Protein AF-A0A4V6A4B6-F1 (afdb_monomer_lite)

Organism: Steinernema carpocapsae (NCBI:txid34508)

Structure (mmCIF, N/CA/C/O backbone):
data_AF-A0A4V6A4B6-F1
#
_entry.id   AF-A0A4V6A4B6-F1
#
loop_
_atom_site.group_PDB
_atom_site.id
_atom_site.type_symbol
_atom_site.label_atom_id
_atom_site.label_alt_id
_atom_site.label_comp_id
_atom_site.label_asym_id
_atom_site.label_entity_id
_atom_site.label_seq_id
_atom_site.pdbx_PDB_ins_code
_atom_site.Cartn_x
_atom_site.Cartn_y
_atom_site.Cartn_z
_atom_site.occupancy
_atom_site.B_iso_or_equiv
_atom_site.auth_seq_id
_atom_site.auth_comp_id
_atom_site.auth_asym_id
_atom_site.auth_atom_id
_atom_site.pdbx_PDB_model_num
ATOM 1 N N . MET A 1 1 ? -20.124 4.685 -22.305 1.00 55.97 1 MET A N 1
ATOM 2 C CA . MET A 1 1 ? -19.384 5.446 -21.279 1.00 55.97 1 MET A CA 1
ATOM 3 C C . MET A 1 1 ? -18.337 6.283 -21.983 1.00 55.97 1 MET A C 1
ATOM 5 O O . MET A 1 1 ? -17.774 5.771 -22.947 1.00 55.97 1 MET A O 1
ATOM 9 N N . PRO A 1 2 ? -18.098 7.530 -21.553 1.00 70.00 2 PRO A N 1
ATOM 10 C CA . PRO A 1 2 ? -16.959 8.302 -22.036 1.00 70.00 2 PRO A CA 1
ATOM 11 C C . PRO A 1 2 ? -15.654 7.521 -21.836 1.00 70.00 2 PRO A C 1
ATOM 13 O O . PRO A 1 2 ? -15.560 6.697 -20.920 1.00 70.00 2 PRO A O 1
ATOM 16 N N . ASN A 1 3 ? -14.689 7.717 -22.736 1.00 82.44 3 ASN A N 1
ATOM 17 C CA . ASN A 1 3 ? -13.478 6.901 -22.780 1.00 82.44 3 ASN A CA 1
ATOM 18 C C . ASN A 1 3 ? -12.593 7.225 -21.569 1.00 82.44 3 ASN A C 1
ATOM 20 O O . ASN A 1 3 ? -11.900 8.240 -21.545 1.00 82.44 3 ASN A O 1
ATOM 24 N N . TYR A 1 4 ? -12.688 6.404 -20.524 1.00 86.88 4 TYR A N 1
ATOM 25 C CA . TYR A 1 4 ? -11.972 6.635 -19.278 1.00 86.88 4 TYR A CA 1
ATOM 26 C C . TYR A 1 4 ? -10.458 6.490 -19.497 1.00 86.88 4 TYR A C 1
ATOM 28 O O . TYR A 1 4 ? -10.043 5.502 -20.103 1.00 86.88 4 TYR A O 1
ATOM 36 N N . PRO A 1 5 ? -9.617 7.404 -18.975 1.00 89.56 5 PRO A N 1
ATOM 37 C CA . PRO A 1 5 ? -8.175 7.322 -19.162 1.00 89.56 5 PRO A CA 1
ATOM 38 C C . PRO A 1 5 ? -7.575 5.995 -18.666 1.00 89.56 5 PRO A C 1
ATOM 40 O O . PRO A 1 5 ? -7.802 5.569 -17.521 1.00 89.56 5 PRO A O 1
ATOM 43 N N . ASP A 1 6 ? -6.737 5.386 -19.505 1.00 90.44 6 ASP A N 1
ATOM 44 C CA . ASP A 1 6 ? -6.055 4.127 -19.210 1.00 90.44 6 ASP A CA 1
ATOM 45 C C . ASP A 1 6 ? -5.006 4.268 -18.109 1.00 90.44 6 ASP A C 1
ATOM 47 O O . ASP A 1 6 ? -4.273 5.253 -18.010 1.00 90.44 6 ASP A O 1
ATOM 51 N N . LYS A 1 7 ? -4.899 3.234 -17.272 1.00 89.81 7 LYS A N 1
ATOM 52 C CA . LYS A 1 7 ? -3.918 3.207 -16.186 1.00 89.81 7 LYS A CA 1
ATOM 53 C C . LYS A 1 7 ? -2.489 3.149 -16.760 1.00 89.81 7 LYS A C 1
ATOM 55 O O . LYS A 1 7 ? -2.200 2.253 -17.554 1.00 89.81 7 LYS A O 1
ATOM 60 N N . PRO A 1 8 ? -1.560 4.007 -16.297 1.00 91.62 8 PRO A N 1
ATOM 61 C CA . PRO A 1 8 ? -0.188 4.009 -16.788 1.00 91.62 8 PRO A CA 1
ATOM 62 C C . PRO A 1 8 ? 0.563 2.729 -16.396 1.00 91.62 8 PRO A C 1
ATOM 64 O O . PRO A 1 8 ? 0.296 2.107 -15.359 1.00 91.62 8 PRO A O 1
ATOM 67 N N . LYS A 1 9 ? 1.540 2.349 -17.229 1.00 89.50 9 LYS A N 1
ATOM 68 C CA . LYS A 1 9 ? 2.428 1.203 -16.983 1.00 89.50 9 LYS A CA 1
ATOM 69 C C . LYS A 1 9 ? 3.310 1.458 -15.757 1.00 89.50 9 LYS A C 1
ATOM 71 O O . LYS A 1 9 ? 3.777 2.570 -15.530 1.00 89.50 9 LYS A O 1
ATOM 76 N N . THR A 1 10 ? 3.568 0.410 -14.973 1.00 89.75 10 THR A N 1
ATOM 77 C CA . THR A 1 10 ? 4.510 0.492 -13.845 1.00 89.75 10 THR A CA 1
ATOM 78 C C . THR A 1 10 ? 5.955 0.402 -14.334 1.00 89.75 10 THR A C 1
ATOM 80 O O . THR A 1 10 ? 6.202 -0.154 -15.400 1.00 89.75 10 THR A O 1
ATOM 83 N N . SER A 1 11 ? 6.912 0.867 -13.526 1.00 89.00 11 SER A N 1
ATOM 84 C CA . SER A 1 11 ? 8.355 0.783 -13.818 1.00 89.00 11 SER A CA 1
ATOM 85 C C . SER A 1 11 ? 8.798 -0.612 -14.266 1.00 89.00 11 SER A C 1
ATOM 87 O O . SER A 1 11 ? 9.439 -0.770 -15.300 1.00 89.00 11 SER A O 1
ATOM 89 N N . TYR A 1 1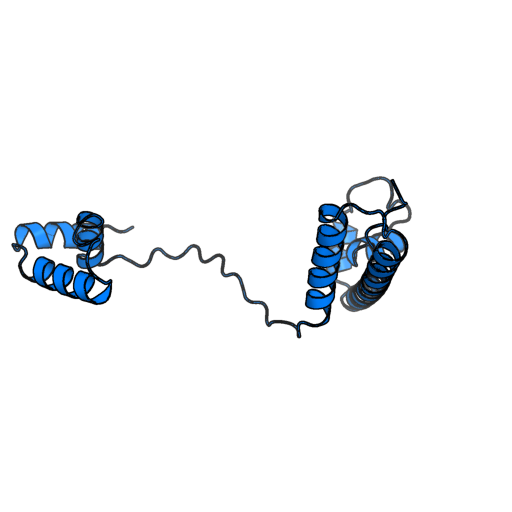2 ? 8.331 -1.648 -13.569 1.00 87.50 12 TYR A N 1
ATOM 90 C CA . TYR A 1 12 ? 8.604 -3.030 -13.947 1.00 87.50 12 TYR A CA 1
ATOM 91 C C . TYR A 1 12 ? 8.026 -3.409 -15.320 1.00 87.50 12 TYR A C 1
ATOM 93 O O . TYR A 1 12 ? 8.717 -4.027 -16.116 1.00 87.50 12 TYR A O 1
ATOM 101 N N . HIS A 1 13 ? 6.797 -3.002 -15.657 1.00 87.19 13 HIS A N 1
ATOM 102 C CA . HIS A 1 13 ? 6.232 -3.270 -16.990 1.00 87.19 13 HIS A CA 1
ATOM 103 C C . HIS A 1 13 ? 6.939 -2.474 -18.095 1.00 87.19 13 HIS A C 1
ATOM 105 O O . HIS A 1 13 ? 7.062 -2.961 -19.216 1.00 87.19 13 HIS A O 1
ATOM 111 N N . ILE A 1 14 ? 7.426 -1.268 -17.786 1.00 89.50 14 ILE A N 1
ATOM 112 C CA . ILE A 1 14 ? 8.274 -0.488 -18.696 1.00 89.50 14 ILE A CA 1
ATOM 113 C C . ILE A 1 14 ? 9.582 -1.245 -18.944 1.00 89.50 14 ILE A C 1
ATOM 115 O O . ILE A 1 14 ? 9.979 -1.417 -20.094 1.00 89.50 14 ILE A O 1
ATOM 119 N N . PHE A 1 15 ? 10.207 -1.762 -17.889 1.00 88.31 15 PHE A N 1
ATOM 120 C CA . PHE A 1 15 ? 11.405 -2.587 -17.991 1.00 88.31 15 PHE A CA 1
ATOM 121 C C . PHE A 1 15 ? 11.165 -3.860 -18.816 1.00 88.31 15 PHE A C 1
ATOM 123 O O . PHE A 1 15 ? 11.905 -4.125 -19.761 1.00 88.31 15 PHE A O 1
ATOM 130 N N . LEU A 1 16 ? 10.088 -4.602 -18.536 1.00 86.50 16 LEU A N 1
ATOM 131 C CA . LEU A 1 16 ? 9.712 -5.794 -19.302 1.00 86.50 16 LEU A CA 1
ATOM 132 C C . LEU A 1 16 ? 9.527 -5.487 -20.788 1.00 86.50 16 LEU A C 1
ATOM 134 O O . LEU A 1 16 ? 10.027 -6.230 -21.626 1.00 86.50 16 LEU A O 1
ATOM 138 N N . SER A 1 17 ? 8.870 -4.375 -21.126 1.00 84.38 17 SER A N 1
ATOM 139 C CA . SER A 1 17 ? 8.662 -3.995 -22.528 1.00 84.38 17 SER A CA 1
ATOM 140 C C . SER A 1 17 ? 9.954 -3.678 -23.290 1.00 84.38 17 SER A C 1
ATOM 142 O O . SER A 1 17 ? 9.962 -3.756 -24.513 1.00 84.38 17 SER A O 1
ATOM 144 N N . LYS A 1 18 ? 11.044 -3.339 -22.587 1.00 82.69 18 LYS A N 1
ATOM 145 C CA . LYS A 1 18 ? 12.366 -3.088 -23.185 1.00 82.69 18 LYS A CA 1
ATOM 146 C C . LYS A 1 18 ? 13.205 -4.359 -23.322 1.00 82.69 18 LYS A C 1
ATOM 148 O O . LYS A 1 18 ? 13.992 -4.461 -24.253 1.00 82.69 18 LYS A O 1
ATOM 153 N N . HIS A 1 19 ? 13.039 -5.302 -22.394 1.00 77.00 19 HIS A N 1
ATOM 154 C CA . HIS A 1 19 ? 13.879 -6.502 -22.269 1.00 77.00 19 HIS A CA 1
ATOM 155 C C . HIS A 1 19 ? 13.221 -7.793 -22.765 1.00 77.00 19 HIS A C 1
ATOM 157 O O . HIS A 1 19 ? 13.886 -8.816 -22.883 1.00 77.00 19 HIS A O 1
ATOM 163 N N . SER A 1 20 ? 11.924 -7.772 -23.068 1.00 66.38 20 SER A N 1
ATOM 164 C CA . SER A 1 20 ? 11.210 -8.911 -23.643 1.00 66.38 20 SER A CA 1
ATOM 165 C C . SER A 1 20 ? 10.406 -8.467 -24.863 1.00 66.38 20 SER A C 1
ATOM 167 O O . SER A 1 20 ? 9.463 -7.686 -24.751 1.00 66.38 20 SER A O 1
ATOM 169 N N . ALA A 1 21 ? 10.776 -8.988 -26.036 1.00 55.81 21 ALA A N 1
ATOM 170 C CA . ALA A 1 21 ? 10.052 -8.763 -27.290 1.00 55.81 21 ALA A CA 1
ATOM 171 C C . ALA A 1 21 ? 8.614 -9.337 -27.258 1.00 55.81 21 ALA A C 1
ATOM 173 O O . ALA A 1 21 ? 7.764 -8.900 -28.025 1.00 55.81 21 ALA A O 1
ATOM 174 N N . ASP A 1 22 ? 8.325 -10.245 -26.313 1.00 52.22 22 ASP A N 1
ATOM 175 C CA . ASP A 1 22 ? 7.042 -10.942 -26.129 1.00 52.22 22 ASP A CA 1
ATOM 176 C C . ASP A 1 22 ? 6.321 -10.585 -24.810 1.00 52.22 22 ASP A C 1
ATOM 178 O O . ASP A 1 22 ? 5.647 -11.411 -24.188 1.00 52.22 22 ASP A O 1
ATOM 182 N N . SER A 1 23 ? 6.395 -9.320 -24.379 1.00 52.72 23 SER A N 1
ATOM 183 C CA . SER A 1 23 ? 5.696 -8.806 -23.178 1.00 52.72 23 SER A CA 1
ATOM 184 C C . SER A 1 23 ? 4.160 -8.998 -23.188 1.00 52.72 23 SER A C 1
ATOM 186 O O . SER A 1 23 ? 3.501 -8.659 -22.203 1.00 52.72 23 SER A O 1
ATOM 188 N N . ASN A 1 24 ? 3.573 -9.514 -24.271 1.00 52.47 24 ASN A N 1
ATOM 189 C CA . ASN A 1 24 ? 2.135 -9.728 -24.420 1.00 52.47 24 ASN A CA 1
ATOM 190 C C . ASN A 1 24 ? 1.649 -11.162 -24.128 1.00 52.47 24 ASN A C 1
ATOM 192 O O . ASN A 1 24 ? 0.440 -11.380 -24.214 1.00 52.47 24 ASN A O 1
ATOM 196 N N . ARG A 1 25 ? 2.510 -12.151 -23.816 1.00 51.72 25 ARG A N 1
ATOM 197 C CA . ARG A 1 25 ? 2.056 -13.566 -23.769 1.00 51.72 25 ARG A CA 1
ATOM 198 C C . ARG A 1 25 ? 2.544 -14.478 -22.639 1.00 51.72 25 ARG A C 1
ATOM 200 O O . ARG A 1 25 ? 2.242 -15.668 -22.677 1.00 51.72 25 ARG A O 1
ATOM 207 N N . GLY A 1 26 ? 3.193 -13.989 -21.588 1.00 55.50 26 GLY A N 1
ATOM 208 C CA . GLY A 1 26 ? 3.551 -14.890 -20.490 1.00 55.50 26 GLY A CA 1
ATOM 209 C C . GLY A 1 26 ? 4.105 -14.203 -19.261 1.00 55.50 26 GLY A C 1
ATOM 210 O O . GLY A 1 26 ? 4.654 -13.107 -19.342 1.00 55.50 26 GLY A O 1
ATOM 211 N N . PHE A 1 27 ? 3.932 -14.868 -18.116 1.00 61.06 27 PHE A N 1
ATOM 212 C CA . PHE A 1 27 ? 4.516 -14.466 -16.841 1.00 61.06 27 PHE A CA 1
ATOM 213 C C . PHE A 1 27 ? 6.004 -14.133 -17.014 1.00 61.06 27 PHE A C 1
ATOM 215 O O . PHE A 1 27 ? 6.714 -14.865 -17.707 1.00 61.06 27 PHE A O 1
ATOM 222 N N . PRO A 1 28 ? 6.492 -13.059 -16.377 1.00 69.19 28 PRO A N 1
ATOM 223 C CA . PRO A 1 28 ? 7.884 -12.666 -16.505 1.00 69.19 28 PRO A CA 1
ATOM 224 C C . PRO A 1 28 ? 8.806 -13.789 -16.026 1.00 69.19 28 PRO A C 1
ATOM 226 O O . PRO A 1 28 ? 8.573 -14.396 -14.975 1.00 69.19 28 PRO A O 1
ATOM 229 N N . SER A 1 29 ? 9.868 -14.062 -16.788 1.00 74.75 29 SER A N 1
ATOM 230 C CA . SER A 1 29 ? 10.847 -15.070 -16.391 1.00 74.75 29 SER A CA 1
ATOM 231 C C . SER A 1 29 ? 11.572 -14.639 -15.108 1.00 74.75 29 SER A C 1
ATOM 233 O O . SER A 1 29 ? 11.715 -13.448 -14.787 1.00 74.75 29 SER A O 1
ATOM 235 N N . LYS A 1 30 ? 12.051 -15.627 -14.344 1.00 80.81 30 LYS A N 1
ATOM 236 C CA . LYS A 1 30 ? 12.854 -15.372 -13.137 1.00 80.81 30 LYS A CA 1
ATOM 237 C C . LYS A 1 30 ? 14.122 -14.580 -13.466 1.00 80.81 30 LYS A C 1
ATOM 239 O O . LYS A 1 30 ? 14.528 -13.742 -12.669 1.00 80.81 30 LYS A O 1
ATOM 244 N N . GLU A 1 31 ? 14.689 -14.802 -14.648 1.00 82.31 31 GLU A N 1
ATOM 245 C CA . GLU A 1 31 ? 15.895 -14.133 -15.140 1.00 82.31 31 GLU A CA 1
ATOM 246 C C . GLU A 1 31 ? 15.666 -12.638 -15.358 1.00 82.31 31 GLU A C 1
ATOM 248 O O . GLU A 1 31 ? 16.420 -11.822 -14.837 1.00 82.31 31 GLU A O 1
ATOM 253 N N . VAL A 1 32 ? 14.574 -12.257 -16.027 1.00 81.50 32 VAL A N 1
ATOM 254 C CA . VAL A 1 32 ? 14.248 -10.840 -16.260 1.00 81.50 32 VAL A CA 1
ATOM 255 C C . VAL A 1 32 ? 13.926 -10.129 -14.941 1.00 81.50 32 VAL A C 1
ATOM 257 O O . VAL A 1 32 ? 14.289 -8.972 -14.734 1.00 81.50 32 VAL A O 1
ATOM 260 N N . THR A 1 33 ? 13.303 -10.837 -13.996 1.00 83.62 33 THR A N 1
ATOM 261 C CA . THR A 1 33 ? 13.063 -10.304 -12.646 1.00 83.62 33 THR A CA 1
ATOM 262 C C . THR A 1 33 ? 14.362 -10.113 -11.863 1.00 83.62 33 THR A C 1
ATOM 264 O O . THR A 1 33 ? 14.520 -9.109 -11.169 1.00 83.62 33 THR A O 1
ATOM 267 N N . ALA A 1 34 ? 15.306 -11.051 -11.969 1.00 85.38 34 ALA A N 1
ATOM 268 C CA . ALA A 1 34 ? 16.627 -10.915 -11.364 1.00 85.38 34 ALA A CA 1
ATOM 269 C C . ALA A 1 34 ? 17.402 -9.743 -11.984 1.00 85.38 34 ALA A C 1
ATOM 271 O O . ALA A 1 34 ? 17.970 -8.939 -11.246 1.00 85.38 34 ALA A O 1
ATOM 272 N N . LEU A 1 35 ? 17.333 -9.584 -13.310 1.00 85.69 35 LEU A N 1
ATOM 273 C CA . LEU A 1 35 ? 17.957 -8.480 -14.037 1.00 85.69 35 LEU A CA 1
ATOM 274 C C . LEU A 1 35 ? 17.411 -7.118 -13.584 1.00 85.69 35 LEU A C 1
ATOM 276 O O . LEU A 1 35 ? 18.193 -6.216 -13.297 1.00 85.69 35 LEU A O 1
ATOM 280 N N . TYR A 1 36 ? 16.090 -6.991 -13.422 1.00 86.06 36 TYR A N 1
ATOM 281 C CA . TYR A 1 36 ? 15.464 -5.771 -12.898 1.00 86.06 36 TYR A CA 1
ATOM 282 C C . TYR A 1 36 ? 15.947 -5.407 -11.486 1.00 86.06 36 TYR A C 1
ATOM 284 O O . TYR A 1 36 ? 16.091 -4.233 -11.150 1.00 86.06 36 TYR A O 1
ATOM 292 N N . ASN A 1 37 ? 16.184 -6.409 -10.635 1.00 86.62 37 ASN A N 1
ATOM 293 C CA . ASN A 1 37 ? 16.653 -6.177 -9.270 1.00 86.62 37 ASN A CA 1
ATOM 294 C C . ASN A 1 37 ? 18.157 -5.880 -9.200 1.00 86.62 37 ASN A C 1
ATOM 296 O O . ASN A 1 37 ? 18.577 -5.146 -8.308 1.00 86.62 37 ASN A O 1
ATOM 300 N N . ALA A 1 38 ? 18.949 -6.441 -10.116 1.00 88.31 38 ALA A N 1
ATOM 301 C CA . ALA A 1 38 ? 20.390 -6.227 -10.187 1.00 88.31 38 ALA A CA 1
ATOM 302 C C . ALA A 1 38 ? 20.751 -4.883 -10.843 1.00 88.31 38 ALA A C 1
ATOM 304 O O . ALA A 1 38 ? 21.704 -4.231 -10.421 1.00 88.31 38 ALA A O 1
ATOM 305 N N . ASN A 1 39 ? 19.989 -4.447 -11.851 1.00 88.50 39 ASN A N 1
ATOM 306 C CA . ASN A 1 39 ? 20.278 -3.234 -12.611 1.00 88.50 39 ASN A CA 1
ATOM 307 C C . ASN A 1 39 ? 19.598 -1.999 -11.994 1.00 88.50 39 ASN A C 1
ATOM 309 O O . ASN A 1 39 ? 18.513 -1.577 -12.404 1.00 88.50 39 ASN A O 1
ATOM 313 N N . ILE A 1 40 ? 20.253 -1.425 -10.980 1.00 89.69 40 ILE A N 1
ATOM 314 C CA . ILE A 1 40 ? 19.755 -0.257 -10.235 1.00 89.69 40 ILE A CA 1
ATOM 315 C C . ILE A 1 40 ? 19.561 0.958 -11.155 1.00 89.69 40 ILE A C 1
ATOM 317 O O . ILE A 1 40 ? 18.555 1.657 -11.035 1.00 89.69 40 ILE A O 1
ATOM 321 N N . ASP A 1 41 ? 20.471 1.191 -12.100 1.00 89.31 41 ASP A N 1
ATOM 322 C CA . ASP A 1 41 ? 20.425 2.364 -12.979 1.00 89.31 41 ASP A CA 1
ATOM 323 C C . ASP A 1 41 ? 19.251 2.307 -13.957 1.00 89.31 41 ASP A C 1
ATOM 325 O O . ASP A 1 41 ? 18.514 3.283 -14.123 1.00 89.31 41 ASP A O 1
ATOM 329 N N . GLU A 1 42 ? 19.028 1.156 -14.594 1.00 87.12 42 GLU A N 1
ATOM 330 C CA . GLU A 1 42 ? 17.874 0.983 -15.478 1.00 87.12 42 GLU A CA 1
ATOM 331 C C . GLU A 1 42 ? 16.555 1.001 -14.720 1.00 87.12 42 GLU A C 1
ATOM 333 O O . GLU A 1 42 ? 15.567 1.549 -15.219 1.00 87.12 42 GLU A O 1
ATOM 338 N N . LYS A 1 43 ? 16.538 0.452 -13.506 1.00 89.06 43 LYS A N 1
ATOM 339 C CA . LYS A 1 43 ? 15.386 0.537 -12.618 1.00 89.06 43 LYS A CA 1
ATOM 340 C C . LYS A 1 43 ? 15.054 1.988 -12.279 1.00 89.06 43 LYS A C 1
ATOM 342 O O . LYS A 1 43 ? 13.902 2.378 -12.439 1.00 89.06 43 LYS A O 1
ATOM 347 N N . ASN A 1 44 ? 16.045 2.803 -11.915 1.00 89.25 44 ASN A N 1
ATOM 348 C CA . ASN A 1 44 ? 15.848 4.229 -11.643 1.00 89.25 44 ASN A CA 1
ATOM 349 C C . ASN A 1 44 ? 15.282 4.964 -12.870 1.00 89.25 44 ASN A C 1
ATOM 351 O O . ASN A 1 44 ? 14.327 5.730 -12.746 1.00 89.25 44 ASN A O 1
ATOM 355 N N . LYS A 1 45 ? 15.798 4.675 -14.073 1.00 91.19 45 LYS A N 1
ATOM 356 C CA . LYS A 1 45 ? 15.262 5.232 -15.330 1.00 91.19 45 LYS A CA 1
ATOM 357 C C . LYS A 1 45 ? 13.810 4.812 -15.578 1.00 91.19 45 LYS A C 1
ATOM 359 O O . LYS A 1 45 ? 12.997 5.626 -16.010 1.00 91.19 45 LYS A O 1
ATOM 364 N N . CYS A 1 46 ? 13.468 3.549 -15.323 1.00 91.19 46 CYS A N 1
ATOM 365 C CA . CYS A 1 46 ? 12.096 3.062 -15.469 1.00 91.19 46 CYS A CA 1
ATOM 366 C C . CYS A 1 46 ? 11.159 3.646 -14.398 1.00 91.19 46 CYS A C 1
ATOM 368 O O . CYS A 1 46 ? 10.002 3.933 -14.703 1.00 91.19 46 CYS A O 1
ATOM 370 N N . ASP A 1 47 ? 11.652 3.880 -13.179 1.00 89.50 47 ASP A N 1
ATOM 371 C CA . ASP A 1 47 ? 10.911 4.531 -12.095 1.00 89.50 47 ASP A CA 1
ATOM 372 C C . ASP A 1 47 ? 10.599 5.992 -12.443 1.00 89.50 47 ASP A C 1
ATOM 374 O O . ASP A 1 47 ? 9.473 6.452 -12.242 1.00 89.50 47 ASP A O 1
ATOM 378 N N . GLU A 1 48 ? 11.555 6.709 -13.034 1.00 91.44 48 GLU A N 1
ATOM 379 C CA . GLU A 1 48 ? 11.352 8.079 -13.503 1.00 91.44 48 GLU A CA 1
ATOM 380 C C . GLU A 1 48 ? 10.358 8.155 -14.671 1.00 91.44 48 GLU A C 1
ATOM 382 O O . GLU A 1 48 ? 9.434 8.969 -14.643 1.00 91.44 48 GLU A O 1
ATOM 387 N N . GLN A 1 49 ? 10.457 7.245 -15.644 1.00 92.25 49 GLN A N 1
ATOM 388 C CA . GLN A 1 49 ? 9.475 7.148 -16.731 1.00 92.25 49 GLN A CA 1
ATOM 389 C C . GLN A 1 49 ? 8.071 6.804 -16.214 1.00 92.25 49 GLN A C 1
ATOM 391 O O . GLN A 1 49 ? 7.088 7.418 -16.628 1.00 92.25 49 GLN A O 1
ATOM 396 N N . ALA A 1 50 ? 7.961 5.864 -15.272 1.00 92.31 50 ALA A N 1
ATOM 397 C CA . ALA A 1 50 ? 6.687 5.531 -14.640 1.00 92.31 50 ALA A CA 1
ATOM 398 C C . ALA A 1 50 ? 6.101 6.735 -13.893 1.00 92.31 50 ALA A C 1
ATOM 400 O O . ALA A 1 50 ? 4.897 6.977 -13.967 1.00 92.31 50 ALA A O 1
ATOM 401 N N . ARG A 1 51 ? 6.949 7.518 -13.213 1.00 91.00 51 ARG A N 1
ATOM 402 C CA . ARG A 1 51 ? 6.540 8.748 -12.530 1.00 91.00 51 ARG A CA 1
ATOM 403 C C . ARG A 1 51 ? 5.990 9.780 -13.513 1.00 91.00 51 ARG A C 1
ATOM 405 O O . ARG A 1 51 ? 4.949 10.363 -13.233 1.00 91.00 51 ARG A O 1
ATOM 412 N N . GLN A 1 52 ? 6.654 10.001 -14.646 1.00 92.62 52 GLN A N 1
ATOM 413 C CA . GLN A 1 52 ? 6.186 10.938 -15.674 1.00 92.62 52 GLN A CA 1
ATOM 414 C C . GLN A 1 52 ? 4.835 10.510 -16.264 1.00 92.62 52 GLN A C 1
ATOM 416 O O . GLN A 1 52 ? 3.927 11.331 -16.375 1.00 92.62 52 GLN A O 1
ATOM 421 N N . LEU A 1 53 ? 4.668 9.217 -16.564 1.00 93.19 53 LEU A N 1
ATOM 422 C CA . LEU A 1 53 ? 3.396 8.668 -17.045 1.00 93.19 53 LEU A CA 1
ATOM 423 C C . LEU A 1 53 ? 2.270 8.803 -16.011 1.00 93.19 53 LEU A C 1
ATOM 425 O O . LEU A 1 53 ? 1.127 9.064 -16.374 1.00 93.19 53 LEU A O 1
ATOM 429 N N . GLU A 1 54 ? 2.577 8.638 -14.724 1.00 92.88 54 GLU A N 1
ATOM 430 C CA . GLU A 1 54 ? 1.606 8.817 -13.643 1.00 92.88 54 GLU A CA 1
ATOM 431 C C . GLU A 1 54 ? 1.198 10.286 -13.465 1.00 92.88 54 GLU A C 1
ATOM 433 O O . GLU A 1 54 ? 0.021 10.555 -13.238 1.00 92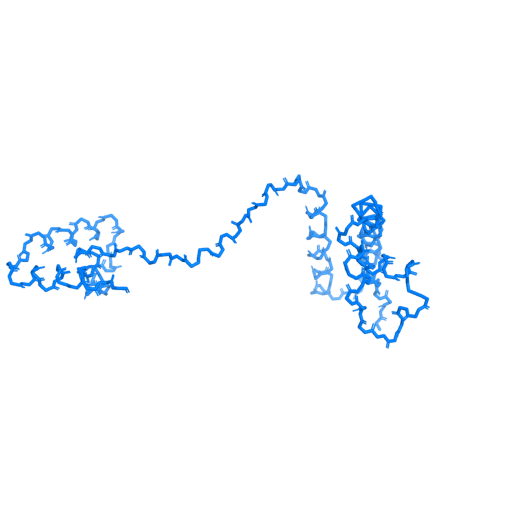.88 54 GLU A O 1
ATOM 438 N N . LEU A 1 55 ? 2.122 11.235 -13.645 1.00 92.75 55 LEU A N 1
ATOM 439 C CA . LEU A 1 55 ? 1.806 12.668 -13.655 1.00 92.75 55 LEU A CA 1
ATOM 440 C C . LEU A 1 55 ? 0.919 13.048 -14.847 1.00 92.75 55 LEU A C 1
ATOM 442 O O . LEU A 1 55 ? -0.106 13.692 -14.649 1.00 92.75 55 LEU A O 1
ATOM 446 N N . ALA A 1 56 ? 1.247 12.586 -16.057 1.00 93.88 56 ALA A N 1
ATOM 447 C CA . ALA A 1 56 ? 0.399 12.798 -17.232 1.00 93.88 56 ALA A CA 1
ATOM 448 C C . ALA A 1 56 ? -1.000 12.185 -17.042 1.00 93.88 56 ALA A C 1
ATOM 450 O O . ALA A 1 56 ? -2.011 12.785 -17.392 1.00 93.88 56 ALA A O 1
ATOM 451 N N . TYR A 1 57 ? -1.076 11.011 -16.408 1.00 94.81 57 TYR A N 1
ATOM 452 C CA . TYR A 1 57 ? -2.347 10.373 -16.079 1.00 94.81 57 TYR A CA 1
ATOM 453 C C . TYR A 1 57 ? -3.206 11.200 -15.113 1.00 94.81 57 TYR A C 1
ATOM 455 O O . TYR A 1 57 ? -4.427 11.219 -15.247 1.00 94.81 57 TYR A O 1
ATOM 463 N N . ILE A 1 58 ? -2.593 11.885 -14.141 1.00 94.25 58 ILE A N 1
ATOM 464 C CA . ILE A 1 58 ? -3.315 12.791 -13.240 1.00 94.25 58 ILE A CA 1
ATOM 465 C C . ILE A 1 58 ? -3.962 13.929 -14.029 1.00 94.25 58 ILE A C 1
ATOM 467 O O . ILE A 1 58 ? -5.131 14.222 -13.783 1.00 94.25 58 ILE A O 1
ATOM 471 N N . GLU A 1 59 ? -3.235 14.539 -14.966 1.00 94.38 59 GLU A N 1
ATOM 472 C CA . GLU A 1 59 ? -3.778 15.618 -15.797 1.00 94.3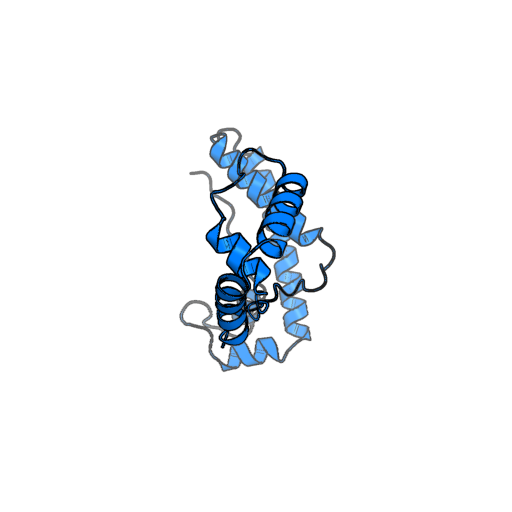8 59 GLU A CA 1
ATOM 473 C C . GLU A 1 59 ? -4.904 15.104 -16.704 1.00 94.38 59 GLU A C 1
ATOM 475 O O . GLU A 1 59 ? -5.997 15.660 -16.672 1.00 94.38 59 GLU A O 1
ATOM 480 N N . ASN A 1 60 ? -4.731 13.950 -17.358 1.00 94.00 60 ASN A N 1
ATOM 481 C CA . ASN A 1 60 ? -5.798 13.329 -18.155 1.00 94.00 60 ASN A CA 1
ATOM 482 C C . ASN A 1 60 ? -7.065 13.045 -17.326 1.00 94.00 60 ASN A C 1
ATOM 484 O O . ASN A 1 60 ? -8.183 13.169 -17.819 1.00 94.00 60 ASN A O 1
ATOM 488 N N . LEU A 1 61 ? -6.917 12.645 -16.056 1.00 94.19 61 LEU A N 1
ATOM 489 C CA . LEU A 1 61 ? -8.059 12.445 -15.161 1.00 94.19 61 LEU A CA 1
ATOM 490 C C . LEU A 1 61 ? -8.749 13.761 -14.782 1.00 94.19 61 LEU A C 1
ATOM 492 O O . LEU A 1 61 ? -9.962 13.752 -14.577 1.00 94.19 61 LEU A O 1
ATOM 496 N N . ARG A 1 62 ? -8.005 14.868 -14.660 1.00 93.56 62 ARG A N 1
ATOM 497 C CA . ARG A 1 62 ? -8.583 16.199 -14.416 1.00 93.56 62 ARG A CA 1
ATOM 498 C C . ARG A 1 62 ? -9.359 16.675 -15.632 1.00 93.56 62 ARG A C 1
ATOM 500 O O . ARG A 1 62 ? -10.532 17.007 -15.493 1.00 93.56 62 ARG A O 1
ATOM 507 N N . GLU A 1 63 ? -8.740 16.603 -16.806 1.00 93.06 63 GLU A N 1
ATOM 508 C CA . GLU A 1 63 ? -9.375 16.950 -18.079 1.00 93.06 63 GLU A CA 1
ATOM 509 C C . GLU A 1 63 ? -10.649 16.134 -18.302 1.00 93.06 63 GLU A C 1
ATOM 511 O O . GLU A 1 63 ? -11.681 16.688 -18.665 1.00 93.06 63 GLU A O 1
ATOM 516 N N . PHE A 1 64 ? -10.625 14.835 -17.993 1.00 93.00 64 PHE A N 1
ATOM 517 C CA . PHE A 1 64 ? -11.802 13.978 -18.105 1.00 93.00 64 PHE A CA 1
ATOM 518 C C . PHE A 1 64 ? -12.973 14.456 -17.231 1.00 93.00 64 PHE A C 1
ATOM 520 O O . PHE A 1 64 ? -14.114 14.453 -17.682 1.00 93.00 64 PHE A O 1
ATOM 527 N N . VAL A 1 65 ? -12.720 14.880 -15.988 1.00 90.94 65 VAL A N 1
ATOM 528 C CA . VAL A 1 65 ? -13.780 15.402 -15.102 1.00 90.94 65 VAL A CA 1
ATOM 529 C C . VAL A 1 65 ? -14.292 16.760 -15.588 1.00 90.94 65 VAL A C 1
ATOM 531 O O . VAL A 1 65 ? -15.483 17.040 -15.473 1.00 90.94 65 VAL A O 1
ATOM 534 N N . GLU A 1 66 ? -13.417 17.598 -16.143 1.00 90.00 66 GLU A N 1
ATOM 535 C CA . GLU A 1 66 ? -13.798 18.903 -16.690 1.00 90.00 66 GLU A CA 1
ATOM 536 C C . GLU A 1 66 ? -14.613 18.796 -17.983 1.00 90.00 66 GLU A C 1
ATOM 538 O O . GLU A 1 66 ? -15.557 19.569 -18.174 1.00 90.00 66 GLU A O 1
ATOM 543 N N . GLN A 1 67 ? -14.262 17.844 -18.851 1.00 91.19 67 GLN A N 1
ATOM 544 C CA . GLN A 1 67 ? -14.944 17.580 -20.119 1.00 91.19 67 GLN A CA 1
ATOM 545 C C . GLN A 1 67 ? -16.282 16.869 -19.911 1.00 91.19 67 GLN A C 1
ATOM 547 O O . GLN A 1 67 ? -17.242 17.177 -20.612 1.00 91.19 67 GLN A O 1
ATOM 552 N N . HIS A 1 68 ? -16.362 15.967 -18.929 1.00 88.38 68 HIS A N 1
ATOM 553 C CA . HIS A 1 68 ? -17.555 15.168 -18.655 1.00 88.38 68 HIS A CA 1
ATOM 554 C C . HIS A 1 68 ? -18.313 15.666 -17.418 1.00 88.38 68 HIS A C 1
ATOM 556 O O . HIS A 1 68 ? -18.411 14.983 -16.394 1.00 88.38 68 HIS A O 1
ATOM 562 N N . LYS A 1 69 ? -18.880 16.874 -17.505 1.00 84.62 69 LYS A N 1
ATOM 563 C CA . LYS A 1 69 ? -19.691 17.468 -16.419 1.00 84.62 69 LYS A CA 1
ATOM 564 C C . LYS A 1 69 ? -21.018 16.739 -16.193 1.00 84.62 69 LYS A C 1
ATOM 566 O O . LYS A 1 69 ? -21.649 16.927 -15.159 1.00 84.62 69 LYS A O 1
ATOM 571 N N . GLU A 1 70 ? -21.424 15.905 -17.143 1.00 88.19 70 GLU A N 1
ATOM 572 C CA . GLU A 1 70 ? -22.585 15.017 -17.085 1.00 88.19 70 GLU A CA 1
ATOM 573 C C . GLU A 1 70 ? -22.371 13.767 -16.218 1.00 88.19 70 GLU A C 1
ATOM 575 O O . GLU A 1 70 ? -23.302 12.982 -16.030 1.00 88.19 70 GLU A O 1
ATOM 580 N N . LEU A 1 71 ? -21.157 13.546 -15.699 1.00 85.56 71 LEU A N 1
ATOM 581 C CA . LEU A 1 71 ? -20.891 12.437 -14.788 1.00 85.56 71 LEU A CA 1
ATOM 582 C C . LEU A 1 71 ? -21.762 12.539 -13.534 1.00 85.56 71 LEU A C 1
ATOM 584 O O . LEU A 1 71 ? -21.900 13.601 -12.927 1.00 85.56 71 LEU A O 1
ATOM 588 N N . LEU A 1 72 ? -22.271 11.387 -13.091 1.00 89.69 72 LEU A N 1
ATOM 589 C CA . LEU A 1 72 ? -22.924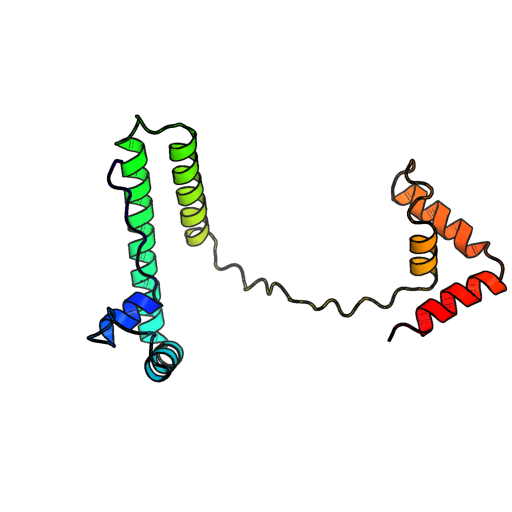 11.284 -11.791 1.00 89.69 72 LEU A CA 1
ATOM 590 C C . LEU A 1 72 ? -21.969 11.752 -10.675 1.00 89.69 72 LEU A C 1
ATOM 592 O O . LEU A 1 72 ? -20.760 11.473 -10.754 1.00 89.69 72 LEU A O 1
ATOM 596 N N . PRO A 1 73 ? -22.483 12.414 -9.621 1.00 89.81 73 PRO A N 1
ATOM 597 C CA . PRO A 1 73 ? -21.665 12.916 -8.517 1.00 89.81 73 PRO A CA 1
ATOM 598 C C . PRO A 1 73 ? -20.735 11.854 -7.917 1.00 89.81 73 PRO A C 1
ATOM 600 O O . PRO A 1 73 ? -19.571 12.137 -7.631 1.00 89.81 73 PRO A O 1
ATOM 603 N N . GLU A 1 74 ? -21.200 10.610 -7.802 1.00 91.31 74 GLU A N 1
ATOM 604 C CA . GLU A 1 74 ? -20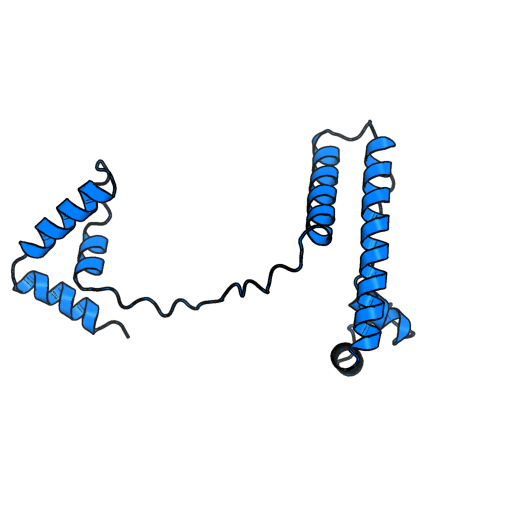.439 9.481 -7.263 1.00 91.31 74 GLU A CA 1
ATOM 605 C C . GLU A 1 74 ? -19.225 9.131 -8.135 1.00 91.31 74 GLU A C 1
ATOM 607 O O . GLU A 1 74 ? -18.141 8.832 -7.625 1.00 91.31 74 GLU A O 1
ATOM 612 N N . HIS A 1 75 ? -19.381 9.188 -9.461 1.00 89.81 75 HIS A N 1
ATOM 613 C CA . HIS A 1 75 ? -18.305 8.905 -10.409 1.00 89.81 75 HIS A CA 1
ATOM 614 C C . HIS A 1 75 ? -17.270 10.030 -10.432 1.00 89.81 75 HIS A C 1
ATOM 616 O O . HIS A 1 75 ? -16.070 9.755 -10.378 1.00 89.81 75 HIS A O 1
ATOM 622 N N . SER A 1 76 ? -17.716 11.288 -10.431 1.00 90.12 76 SER A N 1
ATOM 623 C CA . SER A 1 76 ? -16.817 12.442 -10.324 1.00 90.12 76 SER A CA 1
ATOM 624 C C . SER A 1 76 ? -16.021 12.401 -9.013 1.00 90.12 76 SER A C 1
ATOM 626 O O . SER A 1 76 ? -14.789 12.489 -9.013 1.00 90.12 76 SER A O 1
ATOM 628 N N . GLN A 1 77 ? -16.691 12.124 -7.889 1.00 93.19 77 GLN A N 1
ATOM 629 C CA . GLN A 1 77 ? -16.041 12.007 -6.586 1.00 93.19 77 GLN A CA 1
ATOM 630 C C . GLN A 1 77 ? -15.035 10.849 -6.536 1.00 93.19 77 GLN A C 1
ATOM 632 O O . GLN A 1 77 ? -13.955 10.988 -5.953 1.00 93.19 77 GLN A O 1
ATOM 637 N N . PHE A 1 78 ? -15.336 9.713 -7.173 1.00 93.19 78 PHE A N 1
ATOM 638 C CA . PHE A 1 78 ? -14.389 8.605 -7.304 1.00 93.19 78 PHE A CA 1
ATOM 639 C C . PHE A 1 78 ? -13.099 9.035 -8.019 1.00 93.19 78 PHE A C 1
ATOM 641 O O . PHE A 1 78 ? -11.996 8.734 -7.544 1.00 93.19 78 PHE A O 1
ATOM 648 N N . ILE A 1 79 ? -13.220 9.770 -9.126 1.00 92.88 79 ILE A N 1
ATOM 649 C CA . ILE A 1 79 ? -12.073 10.234 -9.914 1.00 92.88 79 ILE A CA 1
ATOM 650 C C . ILE A 1 79 ? -11.269 11.279 -9.135 1.00 92.88 79 ILE A C 1
ATOM 652 O O . ILE A 1 79 ? -10.049 11.147 -9.024 1.00 92.88 79 ILE A O 1
ATOM 656 N N . MET A 1 80 ? -11.934 12.235 -8.486 1.00 93.25 80 MET A N 1
ATOM 657 C CA . MET A 1 80 ? -11.286 13.235 -7.627 1.00 93.25 80 MET A CA 1
ATOM 658 C C . MET A 1 80 ? -10.537 12.599 -6.448 1.00 93.25 80 MET A C 1
ATOM 660 O O . MET A 1 80 ? -9.399 12.969 -6.145 1.00 93.25 80 MET A O 1
ATOM 664 N N . ASN A 1 81 ? -11.114 11.572 -5.818 1.00 95.00 81 ASN A N 1
ATOM 665 C CA . ASN A 1 81 ? -10.443 10.800 -4.770 1.00 95.00 81 ASN A CA 1
ATOM 666 C C . ASN A 1 81 ? -9.201 10.070 -5.297 1.00 95.00 81 ASN A C 1
ATOM 668 O O . ASN A 1 81 ? -8.185 9.975 -4.600 1.00 95.00 81 ASN A O 1
ATOM 672 N N . LYS A 1 82 ? -9.265 9.548 -6.526 1.00 94.06 82 LYS A N 1
ATOM 673 C CA . LYS A 1 82 ? -8.129 8.902 -7.189 1.00 94.06 82 LYS A CA 1
ATOM 674 C C . LYS A 1 82 ? -7.021 9.910 -7.498 1.00 94.06 82 LYS A C 1
ATOM 676 O O . LYS A 1 82 ? -5.878 9.648 -7.127 1.00 94.06 82 LYS A O 1
ATOM 681 N N . ILE A 1 83 ? -7.360 11.077 -8.050 1.00 94.06 83 ILE A N 1
ATOM 682 C CA . ILE A 1 83 ? -6.434 12.201 -8.262 1.00 94.06 83 ILE A CA 1
ATOM 683 C C . ILE A 1 83 ? -5.758 12.585 -6.940 1.00 94.06 83 ILE A C 1
ATOM 685 O O . ILE A 1 83 ? -4.533 12.627 -6.868 1.00 94.06 83 ILE A O 1
ATOM 689 N N . SER A 1 84 ? -6.528 12.775 -5.861 1.00 93.62 84 SER A N 1
ATOM 690 C CA . SER A 1 84 ? -5.987 13.141 -4.543 1.00 93.62 84 SER A CA 1
ATOM 691 C C . SER A 1 84 ? -4.952 12.132 -4.032 1.00 93.62 84 SER A C 1
ATOM 693 O O . SER A 1 84 ? -3.895 12.519 -3.531 1.00 93.62 84 SER A O 1
ATOM 695 N N . LYS A 1 85 ? -5.211 10.826 -4.186 1.00 92.38 85 LYS A N 1
ATOM 696 C CA . LYS A 1 85 ? -4.267 9.766 -3.789 1.00 92.38 85 LYS A CA 1
ATOM 697 C C . LYS A 1 85 ? -2.981 9.794 -4.618 1.00 92.38 85 LYS A C 1
ATOM 699 O O . LYS A 1 85 ? -1.901 9.661 -4.044 1.00 92.38 85 LYS A O 1
ATOM 704 N N . LEU A 1 86 ? -3.094 9.971 -5.935 1.00 91.12 86 LEU A N 1
ATOM 705 C CA . LEU A 1 86 ? -1.947 10.019 -6.846 1.00 91.12 86 LEU A CA 1
ATOM 706 C C . LEU A 1 86 ? -1.085 11.265 -6.593 1.00 91.12 86 LEU A C 1
ATOM 708 O O . LEU A 1 86 ? 0.125 11.157 -6.424 1.00 91.12 86 LEU A O 1
ATOM 712 N N . VAL A 1 87 ? -1.706 12.434 -6.434 1.00 91.81 87 VAL A N 1
ATOM 713 C CA . VAL A 1 87 ? -1.003 13.681 -6.094 1.00 91.81 87 VAL A CA 1
ATOM 714 C C . VAL A 1 87 ? -0.284 13.558 -4.749 1.00 91.81 87 VAL A C 1
ATOM 716 O O . VAL A 1 87 ? 0.891 13.911 -4.640 1.00 91.81 87 VAL A O 1
ATOM 719 N N . LYS A 1 88 ? -0.943 12.992 -3.725 1.00 90.62 88 LYS A N 1
ATOM 720 C CA . LYS A 1 88 ? -0.306 12.738 -2.423 1.00 90.62 88 LYS A CA 1
ATOM 721 C C . LYS A 1 88 ? 0.935 11.863 -2.565 1.00 90.62 88 LYS A C 1
ATOM 723 O O . LYS A 1 88 ? 1.953 12.207 -1.984 1.00 90.62 88 LYS A O 1
ATOM 728 N N . LYS A 1 89 ? 0.882 10.793 -3.364 1.00 87.75 89 LYS A N 1
ATOM 729 C CA . LYS A 1 89 ? 2.025 9.895 -3.600 1.00 87.75 89 LYS A CA 1
ATOM 730 C C . LYS A 1 89 ? 3.257 10.632 -4.147 1.00 87.75 89 LYS A C 1
ATOM 732 O O . LYS A 1 89 ? 4.371 10.299 -3.754 1.00 87.75 89 LYS A O 1
ATOM 737 N N . HIS A 1 90 ? 3.073 11.625 -5.018 1.00 83.88 90 HIS A N 1
ATOM 738 C CA . HIS A 1 90 ? 4.185 12.397 -5.588 1.00 83.88 90 HIS A CA 1
ATOM 739 C C . HIS A 1 90 ? 4.657 13.556 -4.700 1.00 83.88 90 HIS A C 1
ATOM 741 O O . HIS A 1 90 ? 5.831 13.920 -4.763 1.00 83.88 90 HIS A O 1
ATOM 747 N N . ASN A 1 91 ? 3.769 14.111 -3.870 1.00 80.94 91 ASN A N 1
ATOM 748 C CA . ASN A 1 91 ? 4.073 15.240 -2.983 1.00 80.94 91 ASN A CA 1
ATOM 749 C C . ASN A 1 91 ? 4.572 14.816 -1.600 1.00 80.94 91 ASN A C 1
ATOM 751 O O . ASN A 1 91 ? 5.193 15.608 -0.890 1.00 80.94 91 ASN A O 1
ATOM 755 N N . THR A 1 92 ? 4.323 13.574 -1.185 1.00 71.25 92 THR A N 1
ATOM 756 C CA . THR A 1 92 ? 4.958 13.043 0.014 1.00 71.25 92 THR A CA 1
ATOM 757 C C . THR A 1 92 ? 6.452 12.915 -0.249 1.00 71.25 92 THR A C 1
ATOM 759 O O . THR A 1 92 ? 6.870 12.086 -1.059 1.00 71.25 92 THR A O 1
ATOM 762 N N . LYS A 1 93 ? 7.261 13.704 0.478 1.00 59.75 93 LYS A N 1
ATOM 763 C CA . LYS A 1 93 ? 8.682 13.394 0.710 1.00 59.75 93 LYS A CA 1
ATOM 764 C C . LYS A 1 93 ? 8.793 11.901 1.019 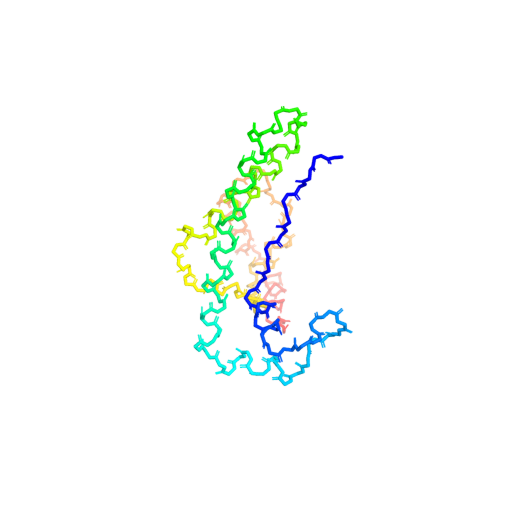1.00 59.75 93 LYS A C 1
ATOM 766 O O . LYS A 1 93 ? 7.864 11.397 1.656 1.00 59.75 93 LYS A O 1
ATOM 771 N N . PRO A 1 94 ? 9.871 11.208 0.603 1.00 54.19 94 PRO A N 1
ATOM 772 C CA . PRO A 1 94 ? 10.048 9.798 0.911 1.00 54.19 94 PRO A CA 1
ATOM 773 C C . PRO A 1 94 ? 9.891 9.646 2.419 1.00 54.19 94 PRO A C 1
ATOM 775 O O . PRO A 1 94 ? 10.773 10.010 3.196 1.00 54.19 94 PRO A O 1
ATOM 778 N N . SER A 1 95 ? 8.709 9.194 2.841 1.00 51.69 95 SER A N 1
ATOM 779 C CA . SER A 1 95 ? 8.494 8.782 4.207 1.00 51.69 95 SER A CA 1
ATOM 780 C C . SER A 1 95 ? 9.521 7.685 4.354 1.00 51.69 95 SER A C 1
ATOM 782 O O . SER A 1 95 ? 9.490 6.720 3.577 1.00 51.69 95 SER A O 1
ATOM 784 N N . SER A 1 96 ? 10.490 7.885 5.259 1.00 50.75 96 SER A N 1
ATOM 785 C CA . SER A 1 96 ? 11.396 6.808 5.648 1.00 50.75 96 SER A CA 1
ATOM 786 C C . SER A 1 96 ? 10.524 5.573 5.793 1.00 50.75 96 SER A C 1
ATOM 788 O O . SER A 1 96 ? 9.391 5.730 6.265 1.00 50.75 96 SER A O 1
ATOM 790 N N . PRO A 1 97 ? 10.953 4.401 5.294 1.00 47.94 97 PRO A N 1
ATOM 791 C CA . PRO A 1 97 ? 10.092 3.242 5.259 1.00 47.94 97 PRO A CA 1
ATOM 792 C C . PRO A 1 97 ? 9.589 3.071 6.679 1.00 47.94 97 PRO A C 1
ATOM 794 O O . PRO A 1 97 ? 10.325 2.632 7.567 1.00 47.94 97 PRO A O 1
ATOM 797 N N . THR A 1 98 ? 8.334 3.460 6.906 1.00 50.75 98 THR A N 1
ATOM 798 C CA . THR A 1 98 ? 7.609 3.063 8.081 1.00 50.75 98 THR A CA 1
ATOM 799 C C . THR A 1 98 ? 7.471 1.607 7.765 1.00 50.75 98 THR A C 1
ATOM 801 O O . THR A 1 98 ? 6.588 1.176 7.023 1.00 50.75 98 THR A O 1
ATOM 804 N N . LYS A 1 99 ? 8.464 0.847 8.242 1.00 47.31 99 LYS A N 1
ATOM 805 C CA . LYS A 1 99 ? 8.337 -0.559 8.501 1.00 47.31 99 LYS A CA 1
ATOM 806 C C . LYS A 1 99 ? 7.021 -0.574 9.251 1.00 47.31 99 LYS A C 1
ATOM 808 O O . LYS A 1 99 ? 6.982 -0.291 10.447 1.00 47.31 99 LYS A O 1
ATOM 813 N N . LYS A 1 100 ? 5.927 -0.869 8.543 1.00 48.94 100 LYS A N 1
ATOM 814 C CA . LYS A 1 100 ? 4.828 -1.605 9.121 1.00 48.94 100 LYS A CA 1
ATOM 815 C C . LYS A 1 100 ? 5.544 -2.860 9.544 1.00 48.94 100 LYS A C 1
ATOM 817 O O . LYS A 1 100 ? 5.688 -3.804 8.772 1.00 48.94 100 LYS A O 1
ATOM 822 N N . LYS A 1 101 ? 6.152 -2.785 10.731 1.00 44.38 101 LYS A N 1
ATOM 823 C CA . LYS A 1 101 ? 6.587 -3.924 11.481 1.00 44.38 101 LYS A CA 1
ATOM 824 C C . LYS A 1 101 ? 5.300 -4.726 11.447 1.00 44.38 101 LYS A C 1
ATOM 826 O O . LYS A 1 101 ? 4.344 -4.414 12.147 1.00 44.38 101 LYS A O 1
ATOM 831 N N . LYS A 1 102 ? 5.274 -5.769 10.620 1.00 46.44 102 LYS A N 1
ATOM 832 C CA . LYS A 1 102 ? 4.660 -7.012 11.035 1.00 46.44 102 LYS A CA 1
ATOM 833 C C . LYS A 1 102 ? 5.470 -7.442 12.255 1.00 46.44 102 LYS A C 1
ATOM 835 O O . LYS A 1 102 ? 6.192 -8.426 12.231 1.00 46.44 102 LYS A O 1
ATOM 840 N N . THR A 1 103 ? 5.393 -6.668 13.336 1.00 44.84 103 THR A N 1
ATOM 841 C CA . THR A 1 103 ? 5.371 -7.244 14.647 1.00 44.84 103 THR A CA 1
ATOM 842 C C . THR A 1 103 ? 4.188 -8.188 14.530 1.00 44.84 103 THR A C 1
ATOM 844 O O . THR A 1 103 ? 3.041 -7.792 14.703 1.00 44.84 103 THR A O 1
ATOM 847 N N . ARG A 1 104 ? 4.483 -9.465 14.254 1.00 47.91 104 ARG A N 1
ATOM 848 C CA . ARG A 1 104 ? 4.142 -10.451 15.273 1.00 47.91 104 ARG A CA 1
ATOM 849 C C . ARG A 1 104 ? 4.481 -9.741 16.569 1.00 47.91 104 ARG A C 1
ATOM 851 O O . ARG A 1 104 ? 5.660 -9.544 16.863 1.00 47.91 104 ARG A O 1
ATOM 858 N N . ALA A 1 105 ? 3.477 -9.108 17.174 1.00 48.62 105 ALA A N 1
ATOM 859 C CA . ALA A 1 105 ? 3.632 -8.626 18.518 1.00 48.62 105 ALA A CA 1
ATOM 860 C C . ALA A 1 105 ? 4.086 -9.890 19.227 1.00 48.62 105 ALA A C 1
ATOM 862 O O . ALA A 1 105 ? 3.339 -10.864 19.265 1.00 48.62 105 ALA A O 1
ATOM 863 N N . ILE A 1 106 ? 5.358 -9.933 19.622 1.00 52.41 106 ILE A N 1
ATOM 864 C CA . ILE A 1 106 ? 5.758 -10.797 20.717 1.00 52.41 106 ILE A CA 1
ATOM 865 C C . ILE A 1 106 ? 4.725 -10.412 21.760 1.00 52.41 106 ILE A C 1
ATOM 867 O O . ILE A 1 106 ? 4.699 -9.238 22.149 1.00 52.41 106 ILE A O 1
ATOM 871 N N . ALA A 1 107 ? 3.747 -11.293 21.992 1.00 59.56 107 ALA A N 1
ATOM 872 C CA . ALA A 1 107 ? 2.638 -10.994 22.873 1.00 59.56 107 ALA A CA 1
ATOM 873 C C . ALA A 1 107 ? 3.306 -10.491 24.147 1.00 59.56 107 ALA A C 1
ATOM 875 O O . ALA A 1 107 ? 4.154 -11.187 24.708 1.00 59.56 107 ALA A O 1
ATOM 876 N N . LYS A 1 108 ? 3.093 -9.211 24.483 1.00 67.25 108 LYS A N 1
ATOM 877 C CA . LYS A 1 108 ? 3.706 -8.657 25.686 1.00 67.25 108 LYS A CA 1
ATOM 878 C C . LYS A 1 108 ? 3.261 -9.588 26.798 1.00 67.25 108 LYS A C 1
ATOM 880 O O . LYS A 1 108 ? 2.053 -9.789 26.921 1.00 67.25 108 LYS A O 1
ATOM 885 N N . LYS A 1 109 ? 4.218 -10.176 27.522 1.00 77.94 109 LYS A N 1
ATOM 886 C CA . LYS A 1 109 ? 3.889 -11.058 28.635 1.00 77.94 109 LYS A CA 1
ATOM 887 C C . LYS A 1 109 ? 2.942 -10.285 29.553 1.00 77.94 109 LYS A C 1
ATOM 889 O O . LYS A 1 109 ? 3.311 -9.214 30.037 1.00 77.94 109 LYS A O 1
ATOM 894 N N . LEU A 1 110 ? 1.696 -10.737 29.659 1.00 86.75 110 LEU A N 1
ATOM 895 C CA . LEU A 1 110 ? 0.677 -10.073 30.461 1.00 86.75 110 LEU A CA 1
ATOM 896 C C . LEU A 1 110 ? 0.993 -10.360 31.923 1.00 86.75 110 LEU A C 1
ATOM 898 O O . LEU A 1 110 ? 1.275 -11.501 32.286 1.00 86.75 110 LEU A O 1
ATOM 902 N N . SER A 1 111 ? 0.937 -9.332 32.760 1.00 90.06 111 SER A N 1
ATOM 903 C CA . SER A 1 111 ? 1.109 -9.504 34.199 1.00 90.06 111 SER A CA 1
ATOM 904 C C . SER A 1 111 ? -0.113 -10.184 34.830 1.00 90.06 111 SER A C 1
ATOM 906 O O . SER A 1 111 ? -1.201 -10.208 34.250 1.00 90.06 111 SER A O 1
ATOM 908 N N . ALA A 1 112 ? 0.028 -10.654 36.071 1.00 90.75 112 ALA A N 1
ATOM 909 C CA . ALA A 1 112 ? -1.100 -11.153 36.863 1.00 90.75 112 ALA A CA 1
ATOM 910 C C . ALA A 1 112 ? -2.249 -10.128 36.940 1.00 90.75 112 ALA A C 1
ATOM 912 O O . ALA A 1 112 ? -3.430 -10.464 36.841 1.00 90.75 112 ALA A O 1
ATOM 913 N N . TYR A 1 113 ? -1.897 -8.843 37.035 1.00 92.25 113 TYR A N 1
ATOM 914 C CA . TYR A 1 113 ? -2.874 -7.763 37.038 1.00 92.25 113 TYR A CA 1
ATOM 915 C C . TYR A 1 113 ? -3.593 -7.610 35.690 1.00 92.25 113 TYR A C 1
ATOM 917 O O . TYR A 1 113 ? -4.787 -7.320 35.657 1.00 92.25 113 TYR A O 1
ATOM 925 N N . ASP A 1 114 ? -2.912 -7.844 34.571 1.00 91.56 114 ASP A N 1
ATOM 926 C CA . ASP A 1 114 ? -3.537 -7.776 33.249 1.00 91.56 114 ASP A CA 1
ATOM 927 C C . ASP A 1 114 ? -4.551 -8.908 33.043 1.00 91.56 114 ASP A C 1
ATOM 929 O O . ASP A 1 114 ? -5.641 -8.659 32.522 1.00 91.56 114 ASP A O 1
ATOM 933 N N . PHE A 1 115 ? -4.267 -10.120 33.529 1.00 92.25 115 PHE A N 1
ATOM 934 C CA . PHE A 1 115 ? -5.268 -11.194 33.556 1.00 92.25 115 PHE A CA 1
ATOM 935 C C . PHE A 1 115 ? -6.438 -10.884 34.473 1.00 92.25 115 PHE A C 1
ATOM 937 O O . PHE A 1 115 ? -7.594 -11.124 34.111 1.00 92.25 115 PHE A O 1
ATOM 944 N N . PHE A 1 116 ? -6.169 -10.289 35.634 1.00 93.69 116 PHE A N 1
ATOM 945 C CA . PHE A 1 116 ? -7.237 -9.821 36.501 1.00 93.69 116 PHE A CA 1
ATOM 946 C C . PHE A 1 116 ? -8.127 -8.798 35.778 1.00 93.69 116 PHE A C 1
ATOM 948 O O . PHE A 1 116 ? -9.353 -8.945 35.782 1.00 93.69 116 PHE A O 1
ATOM 955 N N . LYS A 1 117 ? -7.539 -7.821 35.075 1.00 93.00 117 LYS A N 1
ATOM 956 C CA . LYS A 1 117 ? -8.287 -6.854 34.255 1.00 93.00 117 LYS A CA 1
ATOM 957 C C . LYS A 1 117 ? -9.117 -7.537 33.171 1.00 93.00 117 LYS A C 1
ATOM 959 O O . LYS A 1 117 ? -10.274 -7.162 32.982 1.00 93.00 117 LYS A O 1
ATOM 964 N N . GLN A 1 118 ? -8.583 -8.559 32.502 1.00 90.81 118 GLN A N 1
ATOM 965 C CA . GLN A 1 118 ? -9.338 -9.345 31.520 1.00 90.81 118 GLN A CA 1
ATOM 966 C C . GLN A 1 118 ? -10.530 -10.071 32.159 1.00 90.81 118 GLN A C 1
ATOM 968 O O . GLN A 1 118 ? -11.639 -9.989 31.631 1.00 90.81 118 GLN A O 1
ATOM 973 N N . SER A 1 119 ? -10.351 -10.679 33.337 1.00 90.94 119 SER A N 1
ATOM 974 C CA . SER A 1 119 ? -11.444 -11.331 34.078 1.00 90.94 119 SER A CA 1
ATOM 975 C C . SER A 1 119 ? -12.559 -10.355 34.488 1.00 90.94 119 SER A C 1
ATOM 977 O O . SER A 1 119 ? -13.704 -10.751 34.712 1.00 90.94 119 SER A O 1
ATOM 979 N N . LYS A 1 120 ? -12.238 -9.056 34.576 1.00 90.94 120 LYS A N 1
ATOM 980 C CA . LYS A 1 120 ? -13.159 -7.969 34.935 1.00 90.94 120 LYS A CA 1
ATOM 981 C C . LYS A 1 120 ? -13.463 -7.029 33.765 1.00 90.94 120 LYS A C 1
ATOM 983 O O . LYS A 1 120 ? -13.951 -5.927 34.000 1.00 90.94 120 LYS A O 1
ATOM 988 N N . LYS A 1 121 ? -13.247 -7.451 32.511 1.00 88.38 121 LYS A N 1
ATOM 989 C CA . LYS A 1 121 ? -13.390 -6.600 31.311 1.00 88.38 121 LYS A CA 1
ATOM 990 C C . LYS A 1 121 ? -14.744 -5.880 31.213 1.00 88.38 121 LYS A C 1
ATOM 992 O O . LYS A 1 121 ? -14.782 -4.738 30.758 1.00 88.38 121 LYS A O 1
ATOM 997 N N . ASN A 1 122 ? -15.809 -6.530 31.686 1.00 90.12 122 ASN A N 1
ATOM 998 C CA . ASN A 1 122 ? -17.191 -6.034 31.657 1.00 90.12 122 ASN A CA 1
ATOM 999 C C . ASN A 1 122 ? -17.616 -5.329 32.962 1.00 90.12 122 ASN A C 1
ATOM 1001 O O . ASN A 1 122 ? -18.805 -5.132 33.198 1.00 90.12 122 ASN A O 1
ATOM 1005 N N . LYS A 1 123 ? -16.678 -5.010 33.861 1.00 91.31 123 LYS A N 1
ATOM 1006 C CA . LYS A 1 123 ? -16.951 -4.273 35.102 1.00 91.31 123 LYS A CA 1
ATOM 1007 C C . LYS A 1 123 ? -16.447 -2.841 34.983 1.00 91.31 123 LYS A C 1
ATOM 1009 O O . LYS A 1 123 ? -15.405 -2.600 34.378 1.00 91.31 123 LYS A O 1
ATOM 1014 N N . TYR A 1 124 ? -17.173 -1.922 35.622 1.00 88.69 124 TYR A N 1
ATOM 1015 C CA . TYR A 1 124 ? -16.831 -0.498 35.688 1.00 88.69 124 TYR A CA 1
ATOM 1016 C C . TYR A 1 124 ? -16.746 0.167 34.305 1.00 88.69 124 TYR A C 1
ATOM 1018 O O . TYR A 1 124 ? -15.902 1.026 34.078 1.00 88.69 124 TYR A O 1
ATOM 1026 N N . THR A 1 125 ? -17.575 -0.281 33.358 1.00 88.81 125 THR A N 1
ATOM 1027 C CA . THR A 1 125 ? -17.653 0.268 31.992 1.00 88.81 125 THR A CA 1
ATOM 1028 C C . THR A 1 125 ? -18.331 1.635 31.941 1.00 88.81 125 THR A C 1
ATOM 1030 O O . THR A 1 125 ? -18.248 2.314 30.930 1.00 88.81 125 THR A O 1
ATOM 1033 N N . ASP A 1 126 ? -19.012 2.001 33.022 1.00 91.56 126 ASP A N 1
ATOM 1034 C CA . ASP A 1 126 ? -19.644 3.289 33.294 1.00 91.56 126 ASP A CA 1
ATOM 1035 C C . ASP A 1 126 ? -18.656 4.366 33.775 1.00 91.56 126 ASP A C 1
ATOM 1037 O O . ASP A 1 126 ? -19.014 5.538 33.811 1.00 91.56 126 ASP A O 1
ATOM 1041 N N . LEU A 1 127 ? -17.431 3.982 34.155 1.00 90.75 127 LEU A N 1
ATOM 1042 C CA . LEU A 1 127 ? -16.398 4.900 34.635 1.00 90.75 127 LEU A CA 1
ATOM 1043 C C . LEU A 1 127 ? -15.389 5.241 33.537 1.00 90.75 127 LEU A C 1
ATOM 1045 O O . LEU A 1 127 ? -15.064 4.398 32.697 1.00 90.75 127 LEU A O 1
ATOM 1049 N N . ASP A 1 128 ? -14.810 6.436 33.639 1.00 90.75 128 ASP A N 1
ATOM 1050 C CA . ASP A 1 128 ? -13.675 6.857 32.819 1.00 90.75 128 ASP A CA 1
ATOM 1051 C C . ASP A 1 128 ? -12.475 5.919 32.992 1.00 90.75 128 ASP A C 1
ATOM 1053 O O . ASP A 1 128 ? -12.284 5.293 34.040 1.00 90.75 128 ASP A O 1
ATOM 1057 N N . GLU A 1 129 ? -11.634 5.838 31.961 1.00 87.81 129 GLU A N 1
ATOM 1058 C CA . GLU A 1 129 ? -10.554 4.850 31.869 1.00 87.81 129 GLU A CA 1
ATOM 1059 C C . GLU A 1 129 ? -9.575 4.921 33.054 1.00 87.81 129 GLU A C 1
ATOM 1061 O O . GLU A 1 129 ? -9.221 3.892 33.633 1.00 87.81 129 GLU A O 1
ATOM 1066 N N . GLU A 1 130 ? -9.225 6.129 33.500 1.00 89.56 130 GLU A N 1
ATOM 1067 C CA . GLU A 1 130 ? -8.351 6.346 34.658 1.00 89.56 130 GLU A CA 1
ATOM 1068 C C . GLU A 1 130 ? -9.020 5.944 35.986 1.00 89.56 130 GLU A C 1
ATOM 1070 O O . GLU A 1 130 ? -8.424 5.260 36.827 1.00 89.56 130 GLU A O 1
ATOM 1075 N N . ALA A 1 131 ? -10.293 6.308 36.173 1.00 90.88 131 ALA A N 1
ATOM 1076 C CA . ALA A 1 131 ? -11.059 5.954 37.367 1.00 90.88 131 ALA A CA 1
ATOM 1077 C C . ALA A 1 131 ? -11.275 4.435 37.464 1.00 90.88 131 ALA A C 1
ATOM 1079 O O . ALA A 1 131 ? -11.169 3.839 38.544 1.00 90.88 131 ALA A O 1
ATOM 1080 N N . ARG A 1 132 ? -11.528 3.793 36.323 1.00 92.94 132 ARG A N 1
ATOM 1081 C CA . ARG A 1 132 ? -11.648 2.344 36.185 1.00 92.94 132 ARG A CA 1
ATOM 1082 C C . ARG A 1 132 ? -10.332 1.636 36.502 1.00 92.94 132 ARG A C 1
ATOM 1084 O O . ARG A 1 132 ? -10.357 0.673 37.271 1.00 92.94 132 ARG A O 1
ATOM 1091 N N . GLU A 1 133 ? -9.202 2.105 35.974 1.00 92.62 133 GLU A N 1
ATOM 1092 C CA . GLU A 1 133 ? -7.886 1.501 36.230 1.00 92.62 133 GLU A CA 1
ATOM 1093 C C . GLU A 1 133 ? -7.521 1.581 37.720 1.00 92.62 133 GLU A C 1
ATOM 1095 O O . GLU A 1 133 ? -7.157 0.573 38.329 1.00 92.62 133 GLU A O 1
ATOM 1100 N N . ASN A 1 134 ? -7.732 2.739 38.353 1.00 92.69 134 ASN A N 1
ATOM 1101 C CA . ASN A 1 134 ? -7.502 2.921 39.788 1.00 92.69 134 ASN A CA 1
ATOM 1102 C C . ASN A 1 134 ? -8.384 2.002 40.646 1.00 92.69 134 ASN A C 1
ATOM 1104 O O . ASN A 1 134 ? -7.940 1.450 41.660 1.00 92.69 134 ASN A O 1
ATOM 1108 N N . LYS A 1 135 ? -9.645 1.806 40.247 1.00 92.75 135 LYS A N 1
ATOM 1109 C CA . LYS A 1 135 ? -10.582 0.923 40.953 1.00 92.75 135 LYS A CA 1
ATOM 1110 C C . LYS A 1 135 ? -10.195 -0.546 40.804 1.00 92.75 135 LYS A C 1
ATOM 1112 O O . LYS A 1 135 ? -10.236 -1.281 41.791 1.00 92.75 135 LYS A O 1
ATOM 1117 N N . LEU A 1 136 ? -9.794 -0.968 39.605 1.00 94.25 136 LEU A N 1
ATOM 1118 C CA . LEU A 1 136 ? -9.322 -2.327 39.341 1.00 94.25 136 LEU A CA 1
ATOM 1119 C C . LEU A 1 136 ? -8.018 -2.622 40.089 1.00 94.25 136 LEU A C 1
ATOM 1121 O O . LEU A 1 136 ? -7.922 -3.684 40.700 1.00 94.25 136 LEU A O 1
ATOM 1125 N N . ARG A 1 137 ? -7.075 -1.674 40.155 1.00 93.62 137 ARG A N 1
ATOM 1126 C CA . ARG A 1 137 ? -5.823 -1.840 40.909 1.00 93.62 137 ARG A CA 1
ATOM 1127 C C . ARG A 1 137 ? -6.095 -2.070 42.392 1.00 93.62 137 ARG A C 1
ATOM 1129 O O . ARG A 1 137 ? -5.693 -3.091 42.936 1.00 93.62 137 ARG A O 1
ATOM 1136 N N . LYS A 1 138 ? -6.911 -1.208 43.008 1.00 94.38 138 LYS A N 1
ATOM 1137 C CA . LYS A 1 138 ? -7.328 -1.363 44.414 1.00 94.38 138 LYS A CA 1
ATOM 1138 C C . LYS A 1 138 ? -8.046 -2.685 44.684 1.00 94.38 138 LYS A C 1
ATOM 1140 O O . LYS A 1 138 ? -7.992 -3.187 45.802 1.00 94.38 138 LYS A O 1
ATOM 1145 N N . LYS A 1 139 ? -8.780 -3.224 43.705 1.00 93.56 139 LYS A N 1
ATOM 1146 C CA . LYS A 1 139 ? -9.446 -4.526 43.838 1.00 93.56 139 LYS A CA 1
ATOM 1147 C C . LYS A 1 139 ? -8.467 -5.684 43.723 1.00 93.56 139 LYS A C 1
ATOM 1149 O O . LYS A 1 139 ? -8.632 -6.643 44.459 1.00 93.56 139 LYS A O 1
ATOM 1154 N N . PHE A 1 140 ? -7.470 -5.572 42.853 1.00 93.81 140 PHE A N 1
ATOM 1155 C CA . PHE A 1 140 ? -6.409 -6.561 42.722 1.00 93.81 140 PHE A CA 1
ATOM 1156 C C . PHE A 1 140 ? -5.528 -6.634 43.974 1.00 93.81 140 PHE A C 1
ATOM 1158 O O . PHE A 1 140 ? -5.235 -7.723 44.451 1.00 93.81 140 PHE A O 1
ATOM 1165 N N . ASP A 1 141 ? -5.169 -5.486 44.551 1.00 92.19 141 ASP A N 1
ATOM 1166 C CA . ASP A 1 141 ? -4.330 -5.437 45.757 1.00 92.19 141 ASP A CA 1
ATOM 1167 C C . ASP A 1 141 ? -5.038 -6.006 46.996 1.00 92.19 141 ASP A C 1
ATOM 1169 O O . ASP A 1 141 ? -4.379 -6.458 47.925 1.00 92.19 141 ASP A O 1
ATOM 1173 N N . LYS A 1 142 ? -6.378 -6.009 46.989 1.00 94.00 142 LYS A N 1
ATOM 1174 C CA . LYS A 1 142 ? -7.241 -6.571 48.040 1.00 94.00 142 LYS A CA 1
ATOM 1175 C C . LYS A 1 142 ? -7.684 -8.013 47.772 1.00 94.00 142 LYS A C 1
ATOM 1177 O O . LYS A 1 142 ? -8.567 -8.495 48.474 1.00 94.00 142 LYS A O 1
ATOM 1182 N N . LEU A 1 143 ? -7.171 -8.662 46.727 1.00 91.88 143 LEU A N 1
ATOM 1183 C CA . LEU A 1 143 ? -7.449 -10.079 46.505 1.00 91.88 143 LEU A CA 1
ATOM 1184 C C . LEU A 1 143 ? -6.768 -10.923 47.576 1.00 91.88 143 LEU A C 1
ATOM 1186 O O . LEU A 1 143 ? -5.635 -10.639 47.962 1.00 91.88 143 LEU A O 1
ATOM 1190 N N . ASP A 1 144 ? -7.443 -11.999 47.968 1.00 92.88 144 ASP A N 1
ATOM 1191 C CA . ASP A 1 144 ? -6.850 -13.041 48.797 1.00 92.88 144 ASP A CA 1
ATOM 1192 C C . ASP A 1 144 ? -5.632 -13.649 48.091 1.00 92.88 144 ASP A C 1
ATOM 1194 O O . ASP A 1 144 ? -5.602 -13.770 46.859 1.00 92.88 144 ASP A O 1
ATOM 1198 N N . GLU A 1 145 ? -4.633 -14.064 48.870 1.00 88.75 145 GLU A N 1
ATOM 1199 C CA . GLU A 1 145 ? -3.378 -14.616 48.346 1.00 88.75 145 GLU A CA 1
ATOM 1200 C C . GLU A 1 145 ? -3.611 -15.822 47.428 1.00 88.75 145 GLU A C 1
ATOM 1202 O O . GLU A 1 145 ? -2.963 -15.934 46.390 1.00 88.75 145 GLU A O 1
ATOM 1207 N N . SER A 1 146 ? -4.605 -16.660 47.740 1.00 87.50 146 SER A N 1
ATOM 1208 C CA . SER A 1 146 ? -5.002 -17.805 46.913 1.00 87.50 146 SER A CA 1
ATOM 1209 C C . SER A 1 146 ? -5.471 -17.390 45.515 1.00 87.50 146 SER A C 1
ATOM 1211 O O . SER A 1 146 ? -5.054 -17.970 44.516 1.00 87.50 146 SER A O 1
ATOM 1213 N N . LEU A 1 147 ? -6.298 -16.347 45.412 1.00 87.69 147 LEU A N 1
ATOM 1214 C CA . LEU A 1 147 ? -6.787 -15.828 44.132 1.00 87.69 147 LEU A CA 1
ATOM 1215 C C . LEU A 1 147 ? -5.704 -15.056 43.380 1.00 87.69 147 LEU A C 1
ATOM 1217 O O . LEU A 1 147 ? -5.654 -15.092 42.150 1.00 87.69 147 LEU A O 1
ATOM 1221 N N . LYS A 1 148 ? -4.826 -14.361 44.107 1.00 90.94 148 LYS A N 1
ATOM 1222 C CA . LYS A 1 148 ? -3.684 -13.656 43.522 1.00 90.94 148 LYS A CA 1
ATOM 1223 C C . LYS A 1 148 ? -2.681 -14.639 42.909 1.00 90.94 148 LYS A C 1
ATOM 1225 O O . LYS A 1 148 ? -2.199 -14.376 41.807 1.00 90.94 148 LYS A O 1
ATOM 1230 N N . ALA A 1 149 ? -2.456 -15.783 43.561 1.00 90.31 149 ALA A N 1
ATOM 1231 C CA . ALA A 1 149 ? -1.606 -16.865 43.067 1.00 90.31 149 ALA A CA 1
ATOM 1232 C C . ALA A 1 149 ? -2.106 -17.437 41.731 1.00 90.31 149 ALA A C 1
ATOM 1234 O O . ALA A 1 149 ? -1.305 -17.612 40.820 1.00 90.31 149 ALA A O 1
ATOM 1235 N N . VAL A 1 150 ? -3.422 -17.609 41.551 1.00 93.50 150 VAL A N 1
ATOM 1236 C CA . VAL A 1 150 ? -4.003 -18.072 40.272 1.00 93.50 150 VAL A CA 1
ATOM 1237 C C . VAL A 1 150 ? -3.655 -17.126 39.118 1.00 93.50 150 VAL A C 1
ATOM 1239 O O . VAL A 1 150 ? -3.258 -17.560 38.039 1.00 93.50 150 VAL A O 1
ATOM 1242 N N . PHE A 1 151 ? -3.774 -15.810 39.319 1.00 92.56 151 PHE A N 1
ATOM 1243 C CA . PHE A 1 151 ? -3.409 -14.844 38.277 1.00 92.56 151 PHE A CA 1
ATOM 1244 C C . PHE A 1 151 ? -1.899 -14.783 38.026 1.00 92.56 151 PHE A C 1
ATOM 1246 O O . PHE A 1 151 ? -1.480 -14.476 36.909 1.00 92.56 151 PHE A O 1
ATOM 1253 N N . GLN A 1 152 ? -1.091 -15.059 39.048 1.00 90.94 152 GLN A N 1
ATOM 1254 C CA . GLN A 1 152 ? 0.359 -15.136 38.928 1.00 90.94 152 GLN A CA 1
ATOM 1255 C C . GLN A 1 152 ? 0.798 -16.372 38.136 1.00 90.94 152 GLN A C 1
ATOM 1257 O O . GLN A 1 152 ? 1.572 -16.232 37.195 1.00 90.94 152 GLN A O 1
ATOM 1262 N N . GLU A 1 153 ? 0.214 -17.534 38.412 1.00 91.06 153 GLU A N 1
ATOM 1263 C CA . GLU A 1 153 ? 0.438 -18.764 37.650 1.00 91.06 153 GLU A CA 1
ATOM 1264 C C . GLU A 1 153 ? 0.057 -18.587 36.170 1.00 91.06 153 GLU A C 1
ATOM 1266 O O . GLU A 1 153 ? 0.806 -18.975 35.274 1.00 91.06 153 GLU A O 1
ATOM 1271 N N . LEU A 1 154 ? -1.065 -17.911 35.886 1.00 89.38 154 LEU A N 1
ATOM 1272 C CA . LEU A 1 154 ? -1.447 -17.569 34.512 1.00 89.38 154 LEU A CA 1
ATOM 1273 C C . LEU A 1 154 ? -0.400 -16.688 33.814 1.00 89.38 154 LEU A C 1
ATOM 1275 O O . LEU A 1 154 ? -0.193 -16.837 32.611 1.00 89.38 154 LEU A O 1
ATOM 1279 N N . ALA A 1 155 ? 0.236 -15.760 34.537 1.00 89.69 155 ALA A N 1
ATOM 1280 C CA . ALA A 1 155 ? 1.292 -14.887 34.012 1.00 89.69 155 ALA A CA 1
ATOM 1281 C C . ALA A 1 155 ? 2.601 -15.636 33.755 1.00 89.69 155 ALA A C 1
ATOM 1283 O O . ALA A 1 155 ? 3.272 -15.370 32.757 1.00 89.69 155 ALA A O 1
ATOM 1284 N N . GLU A 1 156 ? 2.939 -16.587 34.620 1.00 88.19 156 GLU A N 1
ATOM 1285 C CA . GLU A 1 156 ? 4.137 -17.417 34.505 1.00 88.19 156 GLU A CA 1
ATOM 1286 C C . GLU A 1 156 ? 4.016 -18.444 33.362 1.00 88.19 156 GLU A C 1
ATOM 1288 O O . GLU A 1 156 ? 4.984 -18.660 32.633 1.00 88.19 156 GLU A O 1
ATOM 1293 N N . ASN A 1 157 ? 2.811 -18.973 33.109 1.00 85.38 157 ASN A N 1
ATOM 1294 C CA . ASN A 1 157 ? 2.528 -19.988 32.082 1.00 85.38 157 ASN A CA 1
ATOM 1295 C C . ASN A 1 157 ? 2.268 -19.435 30.663 1.00 85.38 157 ASN A C 1
ATOM 1297 O O . ASN A 1 157 ? 1.702 -20.120 29.808 1.00 85.38 157 ASN A O 1
ATOM 1301 N N . GLN A 1 158 ? 2.679 -18.199 30.375 1.00 75.62 158 GLN A N 1
ATOM 1302 C CA . GLN A 1 158 ? 2.588 -17.617 29.032 1.00 75.62 158 GLN A CA 1
ATOM 1303 C C . GLN A 1 158 ? 3.777 -18.041 28.164 1.00 75.62 158 GLN A C 1
ATOM 1305 O O . GLN A 1 158 ? 4.779 -17.320 28.071 1.00 75.62 158 GLN A O 1
ATOM 1310 N N . ALA A 1 159 ? 3.667 -19.224 27.560 1.00 58.66 159 ALA A N 1
ATOM 1311 C CA . ALA A 1 159 ? 4.586 -19.721 26.535 1.00 58.66 159 ALA A CA 1
ATOM 1312 C C . ALA A 1 159 ? 4.314 -19.089 25.158 1.00 58.66 159 ALA A C 1
ATOM 1314 O O . ALA A 1 159 ? 3.125 -18.961 24.779 1.00 58.66 159 ALA A O 1
#

Foldseek 3Di:
DPDQDDDFDALLLVQCVVVPPPSPDDDDDPVSVVVCVVPPPSSVVSNVVSLVRLVVNLVVLVVVCVVPVVDDPVVSVVSVVVSVVSVCVVPDDPPPPPPPPPPPVPPPLQALLNVLCVVCVVPPPVDDPVVVSVVSVVVLVPDDPVSSVVSRVVSVPPD

Secondary structure (DSSP, 8-state):
---PPPPPPPHHHHHHHHH-TTTTSSPPPHHHHHHHHH-HHHHHHHHHHHHHHHHHHHHHHHHHHHH-TTS-HHHHHHHHHHHHHHHHHHHS-------------------HHHHHHHHTTTSSTTS-HHHHHHHHHHHHHTS-HHHHHHHHHHHHT--

pLDDT: mean 83.4, std 14.25, range [44.38, 95.0]

Radius of gyration: 28.52 Å; chains: 1; bounding box: 43×39×76 Å

InterPro domains:
  IPR036910 High mobility group box domain superfamily [SSF47095] (2-70)

Sequence (159 aa):
MPNYPDKPKTSYHIFLSKHSADSNRGFPSKEVTALYNANIDEKNKCDEQARQLELAYIENLREFVEQHKELLPEHSQFIMNKISKLVKKHNTKPSSPTKKKKTRAIAKKLSAYDFFKQSKKNKYTDLDEEARENKLRKKFDKLDESLKAVFQELAENQA